Protein AF-A0A6F7WCK2-F1 (afdb_monomer_lite)

Sequence (168 aa):
MTGAADPAAAPPCPGADGMTDRGVPERGVTTDRGVTTDRGVTTDRGTAERAAEAAAAPSWESATAGEVLSAYLHAQAGDFLRSLRLHRESGSDVREAAEAARLLRRAARRISGALYVYRPLTDTAWSDELRTELAWLSGTLAREHAYAERLDRLRGALHRLSGAGGPS

Foldseek 3Di:
DDDDDDDDDDDDDDDDDDDDDDDDDDDDDDDDDDDDPDDDPPDPPVPVVVVVVVVPPPPPVPDDPLRVLVVVLVVLVVQLVVLVVQLVVCVPVPVSNLVSLVSNLVSLVVNLVSCVVCVVVDDNVVSVVSSVVSVVSSVVSVVVNVVVVVVVVVVVVVVCVVVVPDDD

pLDDT: mean 76.1, std 23.66, range [32.56, 98.69]

Structure (mmCIF, N/CA/C/O backbone):
data_AF-A0A6F7WCK2-F1
#
_entry.id   AF-A0A6F7WCK2-F1
#
loop_
_atom_site.group_PDB
_atom_site.id
_atom_site.type_symbol
_atom_site.label_atom_id
_atom_site.label_alt_id
_atom_site.label_comp_id
_atom_site.label_asym_id
_atom_site.label_entity_id
_atom_site.label_seq_id
_atom_site.pdbx_PDB_ins_code
_atom_site.Cartn_x
_atom_site.Cartn_y
_atom_site.Cartn_z
_atom_site.occupancy
_atom_site.B_iso_or_equiv
_atom_site.auth_seq_id
_atom_site.auth_comp_id
_atom_site.auth_asym_id
_atom_site.auth_atom_id
_atom_site.pdbx_PDB_model_num
ATOM 1 N N . MET A 1 1 ? -31.799 13.072 -33.864 1.00 44.91 1 MET A N 1
ATOM 2 C CA . MET A 1 1 ? -30.494 12.440 -34.140 1.00 44.91 1 MET A CA 1
ATOM 3 C C . MET A 1 1 ? -29.788 12.297 -32.798 1.00 44.91 1 MET A C 1
ATOM 5 O O . MET A 1 1 ? -29.000 13.155 -32.448 1.00 44.91 1 MET A O 1
ATOM 9 N N . THR A 1 2 ? -30.206 11.440 -31.864 1.00 42.09 2 THR A N 1
ATOM 10 C CA . THR A 1 2 ? -30.228 9.963 -31.911 1.00 42.09 2 THR A CA 1
ATOM 11 C C . THR A 1 2 ? -28.948 9.378 -32.499 1.00 42.09 2 THR A C 1
ATOM 13 O O . THR A 1 2 ? -28.813 9.260 -33.710 1.00 42.09 2 THR A O 1
ATOM 16 N N . GLY A 1 3 ? -28.031 9.028 -31.599 1.00 45.72 3 GLY A N 1
ATOM 17 C CA . GLY A 1 3 ? -26.835 8.231 -31.839 1.00 45.72 3 GLY A CA 1
ATOM 18 C C . GLY A 1 3 ? -26.484 7.521 -30.535 1.00 45.72 3 GLY A C 1
ATOM 19 O O . GLY A 1 3 ? -25.618 7.972 -29.795 1.00 45.72 3 GLY A O 1
ATOM 20 N N . ALA A 1 4 ? -27.258 6.485 -30.212 1.00 46.44 4 ALA A N 1
ATOM 21 C CA . ALA A 1 4 ? -26.966 5.552 -29.135 1.00 46.44 4 ALA A CA 1
ATOM 22 C C . ALA A 1 4 ? -25.804 4.653 -29.583 1.00 46.44 4 ALA A C 1
ATOM 24 O O . ALA A 1 4 ? -25.875 4.061 -30.658 1.00 46.44 4 ALA A O 1
ATOM 25 N N . ALA A 1 5 ? -24.741 4.590 -28.784 1.00 52.12 5 ALA A N 1
ATOM 26 C CA . ALA A 1 5 ? -23.640 3.657 -28.979 1.00 52.12 5 ALA A CA 1
ATOM 27 C C . ALA A 1 5 ? -23.807 2.485 -28.002 1.00 52.12 5 ALA A C 1
ATOM 29 O O . ALA A 1 5 ? -23.839 2.679 -26.787 1.00 52.12 5 ALA A O 1
ATOM 30 N N . ASP A 1 6 ? -23.945 1.295 -28.578 1.00 51.59 6 ASP A N 1
ATOM 31 C CA . ASP A 1 6 ? -23.978 -0.013 -27.924 1.00 51.59 6 ASP A CA 1
ATOM 32 C C . ASP A 1 6 ? -22.663 -0.316 -27.173 1.00 51.59 6 ASP A C 1
ATOM 34 O O . ASP A 1 6 ? -21.582 -0.097 -27.734 1.00 51.59 6 ASP A O 1
ATOM 38 N N . PRO A 1 7 ? -22.700 -0.879 -25.951 1.00 59.06 7 PRO A N 1
ATOM 39 C CA . PRO A 1 7 ? -21.521 -1.446 -25.308 1.00 59.06 7 PRO A CA 1
ATOM 40 C C . PRO A 1 7 ? -21.281 -2.893 -25.773 1.00 59.06 7 PRO A C 1
ATOM 42 O O . PRO A 1 7 ? -22.037 -3.812 -25.458 1.00 59.06 7 PRO A O 1
ATOM 45 N N . ALA A 1 8 ? -20.184 -3.097 -26.504 1.00 46.91 8 ALA A N 1
ATOM 46 C CA . ALA A 1 8 ? -19.712 -4.407 -26.936 1.00 46.91 8 ALA A CA 1
ATOM 47 C C . ALA A 1 8 ? -19.371 -5.325 -25.743 1.00 46.91 8 ALA A C 1
ATOM 49 O O . ALA A 1 8 ? -18.687 -4.934 -24.795 1.00 46.91 8 ALA A O 1
ATOM 50 N N . ALA A 1 9 ? -19.864 -6.558 -25.840 1.00 46.09 9 ALA A N 1
ATOM 51 C CA . ALA A 1 9 ? -19.801 -7.628 -24.857 1.00 46.09 9 ALA A CA 1
ATOM 52 C C . ALA A 1 9 ? -18.373 -8.113 -24.539 1.00 46.09 9 ALA A C 1
ATOM 54 O O . ALA A 1 9 ? -17.521 -8.248 -25.418 1.00 46.09 9 ALA A O 1
ATOM 55 N N . ALA A 1 10 ? -18.151 -8.434 -23.263 1.00 56.16 10 ALA A N 1
ATOM 56 C CA . ALA A 1 10 ? -16.961 -9.111 -22.758 1.00 56.16 10 ALA A CA 1
ATOM 57 C C . ALA A 1 10 ? -16.946 -10.608 -23.149 1.00 56.16 10 ALA A C 1
ATOM 59 O O . ALA A 1 10 ? -18.008 -11.236 -23.174 1.00 56.16 10 ALA A O 1
ATOM 60 N N . PRO A 1 11 ? -15.771 -11.212 -23.410 1.00 64.69 11 PRO A N 1
ATOM 61 C CA . PRO A 1 11 ? -15.661 -12.647 -23.663 1.00 64.69 11 PRO A CA 1
ATOM 62 C C . PRO A 1 11 ? -15.757 -13.477 -22.360 1.00 64.69 11 PRO A C 1
ATOM 64 O O . PRO A 1 11 ? -15.236 -13.047 -21.327 1.00 64.69 11 PRO A O 1
ATOM 67 N N . PRO A 1 12 ? -16.386 -14.669 -22.386 1.00 62.22 12 PRO A N 1
ATOM 68 C CA . PRO A 1 12 ? -16.535 -15.529 -21.212 1.00 62.22 12 PRO A CA 1
ATOM 69 C C . PRO A 1 12 ? -15.246 -16.288 -20.850 1.00 62.22 12 PRO A C 1
ATOM 71 O O . PRO A 1 12 ? -14.501 -16.744 -21.718 1.00 62.22 12 PRO A O 1
ATOM 74 N N . CYS A 1 13 ? -15.018 -16.463 -19.545 1.00 38.94 13 CYS A N 1
ATOM 75 C CA . CYS A 1 13 ? -13.986 -17.337 -18.986 1.00 38.94 13 CYS A CA 1
ATOM 76 C C . CYS A 1 13 ? -14.292 -18.816 -19.301 1.00 38.94 13 CYS A C 1
ATOM 78 O O . CYS A 1 13 ? -15.436 -19.234 -19.106 1.00 38.94 13 CYS A O 1
ATOM 80 N N . PRO A 1 14 ? -13.311 -19.636 -19.720 1.00 56.28 14 PRO A N 1
ATOM 81 C CA . PRO A 1 14 ? -13.520 -21.071 -19.874 1.00 56.28 14 PRO A CA 1
ATOM 82 C C . PRO A 1 14 ? -13.606 -21.771 -18.510 1.00 56.28 14 PRO A C 1
ATOM 84 O O . PRO A 1 14 ? -12.786 -21.545 -17.617 1.00 56.28 14 PRO A O 1
ATOM 87 N N . GLY A 1 15 ? -14.648 -22.593 -18.379 1.00 44.22 15 GLY A N 1
ATOM 88 C CA . GLY A 1 15 ? -14.994 -23.378 -17.204 1.00 44.22 15 GLY A CA 1
ATOM 89 C C . GLY A 1 15 ? -14.070 -24.567 -16.961 1.00 44.22 15 GLY A C 1
ATOM 90 O O . GLY A 1 15 ? -13.357 -25.042 -17.844 1.00 44.22 15 GLY A O 1
ATOM 91 N N . ALA A 1 16 ? -14.107 -25.016 -15.710 1.00 50.16 16 ALA A N 1
ATOM 92 C CA . ALA A 1 16 ? -13.516 -26.253 -15.244 1.00 50.16 16 ALA A CA 1
ATOM 93 C C . ALA A 1 16 ? -14.348 -27.440 -15.740 1.00 50.16 16 ALA A C 1
ATOM 95 O O . ALA A 1 16 ? -15.516 -27.555 -15.376 1.00 50.16 16 ALA A O 1
ATOM 96 N N . ASP A 1 17 ? -13.719 -28.325 -16.510 1.00 44.00 17 ASP A N 1
ATOM 97 C CA . ASP A 1 17 ? -14.258 -29.640 -16.840 1.00 44.00 17 ASP A CA 1
ATOM 98 C C . ASP A 1 17 ? -13.404 -30.734 -16.201 1.00 44.00 17 ASP A C 1
ATOM 100 O O . ASP A 1 17 ? -12.172 -30.675 -16.155 1.00 44.00 17 ASP A O 1
ATOM 104 N N . GLY A 1 18 ? -14.123 -31.694 -15.624 1.00 41.31 18 GLY A N 1
ATOM 105 C CA . GLY A 1 18 ? -13.635 -32.688 -14.688 1.00 41.31 18 GLY A CA 1
ATOM 106 C C . GLY A 1 18 ? -12.814 -33.808 -15.310 1.00 41.31 18 GLY A C 1
ATOM 107 O O . GLY A 1 18 ? -13.020 -34.233 -16.444 1.00 41.31 18 GLY A O 1
ATOM 108 N N . MET A 1 19 ? -11.916 -34.344 -14.485 1.00 32.56 19 MET A N 1
ATOM 109 C CA . MET A 1 19 ? -11.121 -35.526 -14.786 1.00 32.56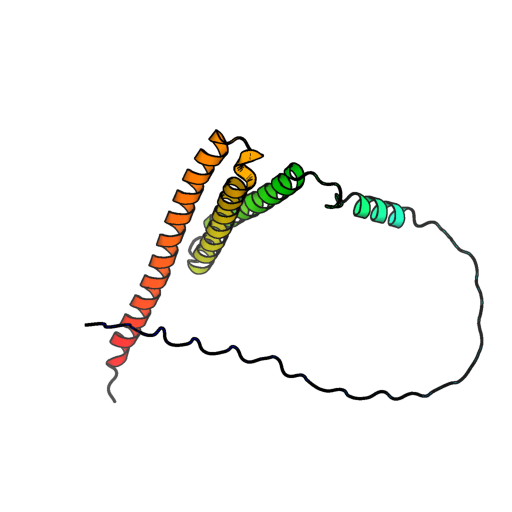 19 MET A CA 1
ATOM 110 C C . MET A 1 19 ? -11.518 -36.675 -13.847 1.00 32.56 19 MET A C 1
ATOM 112 O O . MET A 1 19 ? -11.070 -36.764 -12.710 1.00 32.56 19 MET A O 1
ATOM 116 N N . THR A 1 20 ? -12.429 -37.495 -14.368 1.00 46.12 20 THR A N 1
ATOM 117 C CA . THR A 1 20 ? -12.635 -38.949 -14.210 1.00 46.12 20 THR A CA 1
ATOM 118 C C . THR A 1 20 ? -12.165 -39.686 -12.946 1.00 46.12 20 THR A C 1
ATOM 120 O O . THR A 1 20 ? -10.973 -39.891 -12.719 1.00 46.12 20 THR A O 1
ATOM 123 N N . ASP A 1 21 ? -13.174 -40.251 -12.277 1.00 40.34 21 ASP A N 1
ATOM 124 C CA . ASP A 1 21 ? -13.291 -41.635 -11.795 1.00 40.34 21 ASP A CA 1
ATOM 125 C C . ASP A 1 21 ? -12.264 -42.643 -12.355 1.00 40.34 21 ASP A C 1
ATOM 127 O O . ASP A 1 21 ? -12.145 -42.819 -13.575 1.00 40.34 21 ASP A O 1
ATOM 131 N N . ARG A 1 22 ? -11.578 -43.357 -11.448 1.00 36.91 22 ARG A N 1
ATOM 132 C CA . ARG A 1 22 ? -11.140 -44.738 -11.696 1.00 36.91 22 ARG A CA 1
ATOM 133 C C . ARG A 1 22 ? -10.759 -45.483 -10.405 1.00 36.91 22 ARG A C 1
ATOM 135 O O . ARG A 1 22 ? -9.679 -45.284 -9.863 1.00 36.91 22 ARG A O 1
ATOM 142 N N . GLY A 1 23 ? -11.607 -46.439 -10.021 1.00 34.97 23 GLY A N 1
ATOM 143 C CA . GLY A 1 23 ? -11.165 -47.813 -9.741 1.00 34.97 23 GLY A CA 1
ATOM 144 C C . GLY A 1 23 ? -10.838 -48.199 -8.295 1.00 34.97 23 GLY A C 1
ATOM 145 O O . GLY A 1 23 ? -9.687 -48.161 -7.872 1.00 34.97 23 GLY A O 1
ATOM 146 N N . VAL A 1 24 ? -11.848 -48.728 -7.603 1.00 45.00 24 VAL A N 1
ATOM 147 C CA . VAL A 1 24 ? -11.717 -49.669 -6.475 1.00 45.00 24 VAL A CA 1
ATOM 148 C C . VAL A 1 24 ? -11.256 -51.042 -6.998 1.00 45.00 24 VAL A C 1
ATOM 150 O O . VAL A 1 24 ? -11.689 -51.453 -8.079 1.00 45.00 24 VAL A O 1
ATOM 153 N N . PRO A 1 25 ? -10.466 -51.802 -6.216 1.00 50.25 25 PRO A N 1
ATOM 154 C CA . PRO A 1 25 ? -10.889 -53.181 -5.975 1.00 50.25 25 PRO A CA 1
ATOM 155 C C . PRO A 1 25 ? -10.854 -53.572 -4.489 1.00 50.25 25 PRO A C 1
ATOM 157 O O . PRO A 1 25 ? -9.848 -53.428 -3.796 1.00 50.25 25 PRO A O 1
ATOM 160 N N . GLU A 1 26 ? -11.967 -54.149 -4.032 1.00 34.34 26 GLU A N 1
ATOM 161 C CA . GLU A 1 26 ? -12.048 -54.964 -2.824 1.00 34.34 26 GLU A CA 1
ATOM 162 C C . GLU A 1 26 ? -11.613 -56.406 -3.126 1.00 34.34 26 GLU A C 1
ATOM 164 O O . GLU A 1 26 ? -12.149 -57.034 -4.040 1.00 34.34 26 GLU A O 1
ATOM 169 N N . ARG A 1 27 ? -10.721 -56.966 -2.303 1.00 34.44 27 ARG A N 1
ATOM 170 C CA . ARG A 1 27 ? -11.000 -58.100 -1.393 1.00 34.44 27 ARG A CA 1
ATOM 171 C C . ARG A 1 27 ? -9.716 -58.820 -0.993 1.00 34.44 27 ARG A C 1
ATOM 173 O O . ARG A 1 27 ? -8.935 -59.255 -1.829 1.00 34.44 27 ARG A O 1
ATOM 180 N N . GLY A 1 28 ? -9.597 -59.037 0.311 1.00 33.38 28 GLY A N 1
ATOM 181 C CA . GLY A 1 28 ? -8.616 -59.916 0.931 1.00 33.38 28 GLY A CA 1
ATOM 182 C C . GLY A 1 28 ? -8.871 -59.998 2.430 1.00 33.38 28 GLY A C 1
ATOM 183 O O . GLY A 1 28 ? -8.157 -59.389 3.214 1.00 33.38 28 GLY A O 1
ATOM 184 N N . VAL A 1 29 ? -9.941 -60.696 2.818 1.00 42.19 29 VAL A N 1
ATOM 185 C CA . VAL A 1 29 ? -10.184 -61.118 4.203 1.00 42.19 29 VAL A CA 1
ATOM 186 C C . VAL A 1 29 ? -9.289 -62.315 4.500 1.00 42.19 29 VAL A C 1
ATOM 188 O O . VAL A 1 29 ? -9.415 -63.323 3.813 1.00 42.19 29 VAL A O 1
ATOM 191 N N . THR A 1 30 ? -8.502 -62.245 5.574 1.00 37.50 30 THR A N 1
ATOM 192 C CA . THR A 1 30 ? -8.334 -63.364 6.513 1.00 37.50 30 THR A CA 1
ATOM 193 C C . THR A 1 30 ? -8.148 -62.825 7.925 1.00 37.50 30 THR A C 1
ATOM 195 O O . THR A 1 30 ? -7.474 -61.826 8.157 1.00 37.50 30 THR A O 1
ATOM 198 N N . THR A 1 31 ? -8.819 -63.499 8.838 1.00 46.03 31 THR A N 1
ATOM 199 C CA . THR A 1 31 ? -9.110 -63.158 10.221 1.00 46.03 31 THR A CA 1
ATOM 200 C C . THR A 1 31 ? -7.927 -63.360 11.173 1.00 46.03 31 THR A C 1
ATOM 202 O O . THR A 1 31 ? -7.108 -64.252 10.979 1.00 46.03 31 THR A O 1
ATOM 205 N N . ASP A 1 32 ? -8.019 -62.637 12.290 1.00 34.38 32 ASP A N 1
ATOM 206 C CA . ASP A 1 32 ? -7.814 -63.121 13.662 1.00 34.38 32 ASP A CA 1
ATOM 207 C C . ASP A 1 32 ? -6.522 -62.738 14.406 1.00 34.38 32 ASP A C 1
ATOM 209 O O . ASP A 1 32 ? -5.398 -62.927 13.948 1.00 34.38 32 ASP A O 1
ATOM 213 N N . ARG A 1 33 ? -6.789 -62.351 15.662 1.00 36.00 33 ARG A N 1
ATOM 214 C CA . ARG A 1 33 ? -5.959 -62.434 16.867 1.00 36.00 33 ARG A CA 1
ATOM 215 C C . ARG A 1 33 ? -5.203 -61.172 17.300 1.00 36.00 33 ARG A C 1
ATOM 217 O O . ARG A 1 33 ? -4.121 -60.867 16.818 1.00 36.00 33 ARG A O 1
ATOM 224 N N . GLY A 1 34 ? -5.726 -60.554 18.367 1.00 34.75 34 GLY A N 1
ATOM 225 C CA . GLY A 1 34 ? -4.883 -59.905 19.376 1.00 34.75 34 GLY A CA 1
ATOM 226 C C . GLY A 1 34 ? -5.424 -58.622 20.000 1.00 34.75 34 GLY A C 1
ATOM 227 O O . GLY A 1 34 ? -4.863 -57.557 19.780 1.00 34.75 34 GLY A O 1
ATOM 228 N N . VAL A 1 35 ? -6.459 -58.718 20.839 1.00 46.84 35 VAL A N 1
ATOM 229 C CA . VAL A 1 35 ? -6.692 -57.724 21.898 1.00 46.84 35 VAL A CA 1
ATOM 230 C C . VAL A 1 35 ? -5.621 -57.915 22.968 1.00 46.84 35 VAL A C 1
ATOM 232 O O . VAL A 1 35 ? -5.579 -58.967 23.598 1.00 46.84 35 VAL A O 1
ATOM 235 N N . THR A 1 36 ? -4.839 -56.871 23.234 1.00 39.81 36 THR A N 1
ATOM 236 C CA . THR A 1 36 ? -4.325 -56.571 24.576 1.00 39.81 36 THR A CA 1
ATOM 237 C C . THR A 1 36 ? -4.351 -55.058 24.768 1.00 39.81 36 THR A C 1
ATOM 239 O O . THR A 1 36 ? -3.441 -54.343 24.357 1.00 39.81 36 THR A O 1
ATOM 242 N N . THR A 1 37 ? -5.411 -54.546 25.388 1.00 49.59 37 THR A N 1
ATOM 243 C CA . THR A 1 37 ? -5.306 -53.309 26.165 1.00 49.59 37 THR A CA 1
ATOM 244 C C . THR A 1 37 ? -4.435 -53.614 27.374 1.00 49.59 37 THR A C 1
ATOM 246 O O . THR A 1 37 ? -4.921 -54.247 28.312 1.00 49.59 37 THR A O 1
ATOM 249 N N . ASP A 1 38 ? -3.181 -53.167 27.357 1.00 36.97 38 ASP A N 1
ATOM 250 C CA . ASP A 1 38 ? -2.455 -52.916 28.596 1.00 36.97 38 ASP A CA 1
ATOM 251 C C . 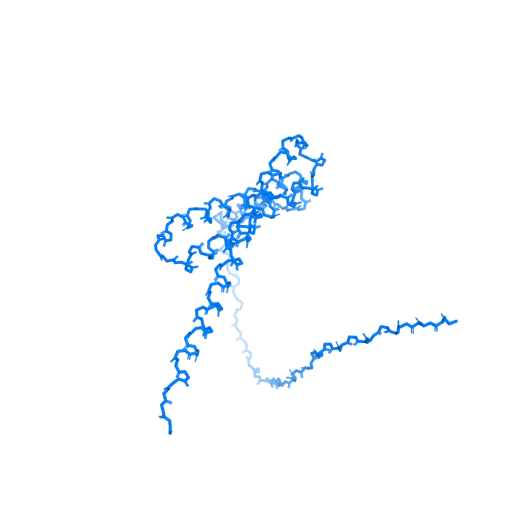ASP A 1 38 ? -2.144 -51.427 28.730 1.00 36.97 38 ASP A C 1
ATOM 253 O O . ASP A 1 38 ? -1.822 -50.709 27.782 1.00 36.97 38 ASP A O 1
ATOM 257 N N . ARG A 1 39 ? -2.414 -50.962 29.936 1.00 49.91 39 ARG A N 1
ATOM 258 C CA . ARG A 1 39 ? -2.666 -49.592 30.335 1.00 49.91 39 ARG A CA 1
ATOM 259 C C . ARG A 1 39 ? -1.337 -48.979 30.756 1.00 49.91 39 ARG A C 1
ATOM 261 O O . ARG A 1 39 ? -0.863 -49.226 31.854 1.00 49.91 39 ARG A O 1
ATOM 268 N N . GLY A 1 40 ? -0.795 -48.111 29.909 1.00 41.25 40 GLY A N 1
ATOM 269 C CA . GLY A 1 40 ? 0.339 -47.246 30.230 1.00 41.25 40 GLY A CA 1
ATOM 270 C C . GLY A 1 40 ? 0.022 -45.784 29.938 1.00 41.25 40 GLY A C 1
ATOM 271 O O . GLY A 1 40 ? 0.615 -45.196 29.043 1.00 41.25 40 GLY A O 1
ATOM 272 N N . VAL A 1 41 ? -0.938 -45.188 30.656 1.00 52.84 41 VAL A N 1
ATOM 273 C CA . VAL A 1 41 ? -1.159 -43.731 30.617 1.00 52.84 41 VAL A CA 1
ATOM 274 C C . VAL A 1 41 ? -0.082 -43.078 31.477 1.00 52.84 41 VAL A C 1
ATOM 276 O O . VAL A 1 41 ? -0.271 -42.845 32.668 1.00 52.84 41 VAL A O 1
ATOM 279 N N . THR A 1 42 ? 1.069 -42.781 30.880 1.00 47.19 42 THR A N 1
ATOM 280 C CA . THR A 1 42 ? 1.877 -41.658 31.351 1.00 47.19 42 THR A CA 1
ATOM 281 C C . THR A 1 42 ? 1.337 -40.433 30.639 1.00 47.19 42 THR A C 1
ATOM 283 O O . THR A 1 42 ? 1.584 -40.254 29.449 1.00 47.19 42 THR A O 1
ATOM 286 N N . THR A 1 43 ? 0.548 -39.619 31.338 1.00 55.50 43 THR A N 1
ATOM 287 C CA . THR A 1 43 ? 0.120 -38.303 30.861 1.00 55.50 43 THR A CA 1
ATOM 288 C C . THR A 1 43 ? 1.365 -37.493 30.504 1.00 55.50 43 THR A C 1
ATOM 290 O O . THR A 1 43 ? 2.061 -36.993 31.385 1.00 55.50 43 THR A O 1
ATOM 293 N N . ASP A 1 44 ? 1.751 -37.500 29.230 1.00 53.66 44 ASP A N 1
ATOM 294 C CA . ASP A 1 44 ? 1.514 -36.410 28.279 1.00 53.66 44 ASP A CA 1
ATOM 295 C C . ASP A 1 44 ? 1.667 -34.985 28.839 1.00 53.66 44 ASP A C 1
ATOM 297 O O . ASP A 1 44 ? 1.040 -34.060 28.353 1.00 53.66 44 ASP A O 1
ATOM 301 N N . ARG A 1 45 ? 2.461 -34.766 29.894 1.00 50.09 45 ARG A N 1
ATOM 302 C CA . ARG A 1 45 ? 2.607 -33.439 30.505 1.00 50.09 45 ARG A CA 1
ATOM 303 C C . ARG A 1 45 ? 3.219 -32.460 29.509 1.00 50.09 45 ARG A C 1
ATOM 305 O O . ARG A 1 45 ? 2.702 -31.368 29.379 1.00 50.09 45 ARG A O 1
ATOM 312 N N . GLY A 1 46 ? 4.227 -32.879 28.742 1.00 50.34 46 GLY A N 1
ATOM 313 C CA . GLY A 1 46 ? 4.863 -32.027 27.725 1.00 50.34 46 GLY A CA 1
ATOM 314 C C . GLY A 1 46 ? 3.998 -31.758 26.489 1.00 50.34 46 GLY A C 1
ATOM 315 O O . GLY A 1 46 ? 4.232 -30.803 25.757 1.00 50.34 46 GLY A O 1
ATOM 316 N N . THR A 1 47 ? 2.991 -32.583 26.247 1.00 53.88 47 THR A N 1
ATOM 317 C CA . THR A 1 47 ? 2.097 -32.534 25.083 1.00 53.88 47 THR A CA 1
ATOM 318 C C . THR A 1 47 ? 0.798 -31.831 25.445 1.00 53.88 47 THR A C 1
ATOM 320 O O . THR A 1 47 ? 0.307 -31.052 24.641 1.00 53.88 47 THR A O 1
ATOM 323 N N . ALA A 1 48 ? 0.330 -31.969 26.685 1.00 54.06 48 ALA A N 1
ATOM 324 C CA . ALA A 1 48 ? -0.667 -31.107 27.301 1.00 54.06 48 ALA A CA 1
ATOM 325 C C . ALA A 1 48 ? -0.137 -29.681 27.517 1.00 54.06 48 ALA A C 1
ATOM 327 O O . ALA A 1 48 ? -0.882 -28.734 27.314 1.00 54.06 48 ALA A O 1
ATOM 328 N N . GLU A 1 49 ? 1.141 -29.508 27.870 1.00 49.41 49 GLU A N 1
ATOM 329 C CA . GLU A 1 49 ? 1.782 -28.194 28.026 1.00 49.41 49 GLU A CA 1
ATOM 330 C C . GLU A 1 49 ? 2.039 -2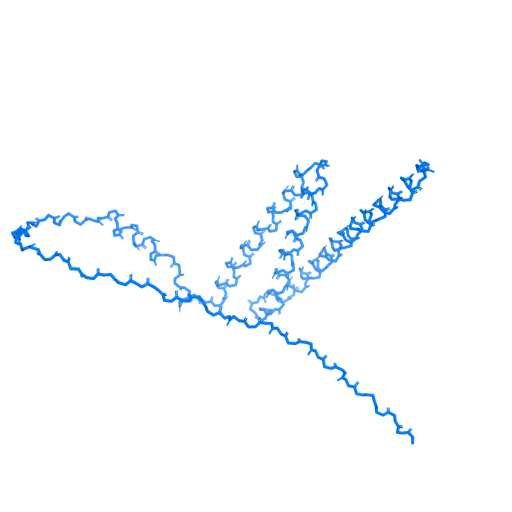7.541 26.658 1.00 49.41 49 GLU A C 1
ATOM 332 O O . GLU A 1 49 ? 1.687 -26.382 26.477 1.00 49.41 49 GLU A O 1
ATOM 337 N N . ARG A 1 50 ? 2.471 -28.298 25.632 1.00 49.47 50 ARG A N 1
ATOM 338 C CA . ARG A 1 50 ? 2.494 -27.797 24.241 1.00 49.47 50 ARG A CA 1
ATOM 339 C C . ARG A 1 50 ? 1.107 -27.562 23.640 1.00 49.47 50 ARG A C 1
ATOM 341 O O . ARG A 1 50 ? 0.962 -26.662 22.821 1.00 49.47 50 ARG A O 1
ATOM 348 N N . ALA A 1 51 ? 0.100 -28.361 23.988 1.00 50.53 51 ALA A N 1
ATOM 349 C CA . ALA A 1 51 ? -1.279 -28.146 23.551 1.00 50.53 51 ALA A CA 1
ATOM 350 C C . ALA A 1 51 ? -1.909 -26.949 24.275 1.00 50.53 51 ALA A C 1
ATOM 352 O O . ALA A 1 51 ? -2.668 -26.213 23.657 1.00 50.53 51 ALA A O 1
ATOM 353 N N . ALA A 1 52 ? -1.553 -26.704 25.540 1.00 51.97 52 ALA A N 1
ATOM 354 C CA . ALA A 1 52 ? -1.925 -25.502 26.282 1.00 51.97 52 ALA A CA 1
ATOM 355 C C . ALA A 1 52 ? -1.211 -24.256 25.734 1.00 51.97 52 ALA A C 1
ATOM 357 O O . ALA A 1 52 ? -1.833 -23.207 25.623 1.00 51.97 52 ALA A O 1
ATOM 358 N N . GLU A 1 53 ? 0.049 -24.375 25.310 1.00 44.16 53 GLU A N 1
ATOM 359 C CA . GLU A 1 53 ? 0.802 -23.296 24.658 1.00 44.16 53 GLU A CA 1
ATOM 360 C C . GLU A 1 53 ? 0.309 -23.031 23.222 1.00 44.16 53 GLU A C 1
ATOM 362 O O . GLU A 1 53 ? 0.242 -21.882 22.790 1.00 44.16 53 GLU A O 1
ATOM 367 N N . ALA A 1 54 ? -0.159 -24.063 22.511 1.00 48.31 54 ALA A N 1
ATOM 368 C CA . ALA A 1 54 ? -0.861 -23.923 21.232 1.00 48.3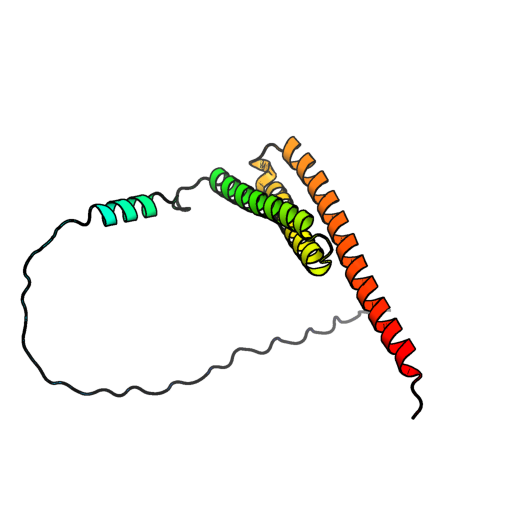1 54 ALA A CA 1
ATOM 369 C C . ALA A 1 54 ? -2.292 -23.368 21.388 1.00 48.31 54 ALA A C 1
ATOM 371 O O . ALA A 1 54 ? -2.759 -22.644 20.512 1.00 48.31 54 ALA A O 1
ATOM 372 N N . ALA A 1 55 ? -2.974 -23.660 22.501 1.00 49.53 55 ALA A N 1
ATOM 373 C CA . ALA A 1 55 ? -4.279 -23.093 22.856 1.00 49.53 55 ALA A CA 1
ATOM 374 C C . ALA A 1 55 ? -4.184 -21.667 23.434 1.00 49.53 55 ALA A C 1
ATOM 376 O O . ALA A 1 55 ? -5.185 -20.959 23.478 1.00 49.53 55 ALA A O 1
ATOM 377 N N . ALA A 1 56 ? -2.987 -21.237 23.848 1.00 49.78 56 ALA A N 1
ATOM 378 C CA . ALA A 1 56 ? -2.681 -19.866 24.255 1.00 49.78 56 ALA A CA 1
ATOM 379 C C . ALA A 1 56 ? -2.377 -18.939 23.064 1.00 49.78 56 ALA A C 1
ATOM 381 O O . ALA A 1 56 ? -2.155 -17.741 23.254 1.00 49.78 56 ALA A O 1
ATOM 382 N N . ALA A 1 57 ? -2.389 -19.458 21.830 1.00 51.38 57 ALA A N 1
ATOM 383 C CA . ALA A 1 57 ? -2.542 -18.604 20.664 1.00 51.38 57 ALA A CA 1
ATOM 384 C C . ALA A 1 57 ? -3.932 -17.954 20.755 1.00 51.38 57 ALA A C 1
ATOM 386 O O . ALA A 1 57 ? -4.913 -18.685 20.896 1.00 51.38 57 ALA A O 1
ATOM 387 N N . PRO A 1 58 ? -4.054 -16.615 20.703 1.00 53.59 58 PRO A N 1
ATOM 388 C CA . PRO A 1 58 ? -5.347 -15.960 20.833 1.00 53.59 58 PRO A CA 1
ATOM 389 C C . PRO A 1 58 ? -6.295 -16.527 19.777 1.00 53.59 58 PRO A C 1
ATOM 391 O O . PRO A 1 58 ? -6.091 -16.335 18.575 1.00 53.59 58 PRO A O 1
ATOM 394 N N . SER A 1 59 ? -7.323 -17.254 20.221 1.00 60.03 59 SER A N 1
ATOM 395 C CA . SER A 1 59 ? -8.435 -17.622 19.360 1.00 60.03 59 SER A CA 1
ATOM 396 C C . SER A 1 59 ? -9.028 -16.313 18.862 1.00 60.03 59 SER A C 1
ATOM 398 O O . SER A 1 59 ? -9.528 -15.509 19.647 1.00 60.03 59 SER A O 1
ATOM 400 N N . TRP A 1 60 ? -8.943 -16.066 17.558 1.00 63.44 60 TRP A N 1
ATOM 401 C CA . TRP A 1 60 ? -9.503 -14.874 16.911 1.00 63.44 60 TRP A CA 1
ATOM 402 C C . TRP A 1 60 ? -11.000 -14.683 17.229 1.00 63.44 60 TRP A C 1
ATOM 404 O O . TRP A 1 60 ? -11.516 -13.580 17.096 1.00 63.44 60 TRP A O 1
ATOM 414 N N . GLU A 1 61 ? -11.665 -15.741 17.704 1.00 70.75 61 GLU A N 1
ATOM 415 C CA . GLU A 1 61 ? -13.038 -15.773 18.217 1.00 70.75 61 GLU A CA 1
ATOM 416 C C . GLU A 1 61 ? -13.269 -14.896 19.463 1.00 70.75 61 GLU A C 1
ATOM 418 O O . GLU A 1 61 ? -14.391 -14.450 19.685 1.00 70.75 61 GLU A O 1
ATOM 423 N N . SER A 1 62 ? -12.231 -14.606 20.255 1.00 77.56 62 SER A N 1
ATOM 424 C CA . SER A 1 62 ? -12.313 -13.757 21.456 1.00 77.56 62 SER A CA 1
ATOM 425 C C . SER A 1 62 ? -11.503 -12.462 21.355 1.00 77.56 62 SER A C 1
ATOM 427 O O . SER A 1 62 ? -11.537 -11.651 22.279 1.00 77.56 62 SER A O 1
ATOM 429 N N . ALA A 1 63 ? -10.757 -12.268 20.265 1.00 86.62 63 ALA A N 1
ATOM 430 C CA . ALA A 1 63 ? -9.920 -11.091 20.078 1.00 86.62 63 ALA A CA 1
ATOM 43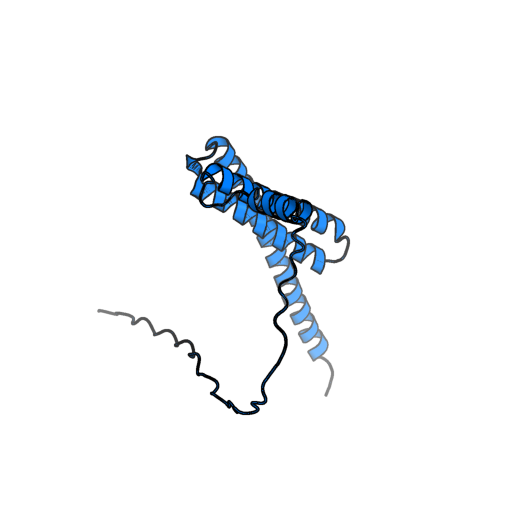1 C C . ALA A 1 63 ? -10.771 -9.863 19.727 1.00 86.62 63 ALA A C 1
ATOM 433 O O . ALA A 1 63 ? -11.643 -9.897 18.856 1.00 86.62 63 ALA A O 1
ATOM 434 N N . THR A 1 64 ? -10.487 -8.742 20.375 1.00 93.06 64 THR A N 1
ATOM 435 C CA . THR A 1 64 ? -11.088 -7.456 20.028 1.00 93.06 64 THR A CA 1
ATOM 436 C C . THR A 1 64 ? -10.624 -7.001 18.641 1.00 93.06 64 THR A C 1
ATOM 438 O O . THR A 1 64 ? -9.523 -7.318 18.184 1.00 93.06 64 THR A O 1
ATOM 441 N N . ALA A 1 65 ? -11.430 -6.171 17.973 1.00 90.75 65 ALA A N 1
ATOM 442 C CA . ALA A 1 65 ? -11.041 -5.574 16.693 1.00 90.75 65 ALA A CA 1
ATOM 443 C C . ALA A 1 65 ? -9.709 -4.800 16.786 1.00 90.75 65 ALA A C 1
ATOM 445 O O . ALA A 1 65 ? -8.922 -4.806 15.839 1.00 90.75 65 ALA A O 1
ATOM 446 N N . GLY A 1 66 ? -9.438 -4.171 17.936 1.00 92.69 66 GLY A N 1
ATOM 447 C CA . GLY A 1 66 ? -8.184 -3.467 18.203 1.00 92.69 66 GLY A CA 1
ATOM 448 C C . GLY A 1 66 ? -6.976 -4.402 18.284 1.00 92.69 66 GLY A C 1
ATOM 449 O O . GLY A 1 66 ? -5.940 -4.101 17.697 1.00 92.69 66 GLY A O 1
ATOM 450 N N . GLU A 1 67 ? -7.106 -5.557 18.938 1.00 93.88 67 GLU A N 1
ATOM 451 C CA . GLU A 1 67 ? -6.037 -6.565 19.015 1.00 93.88 67 GLU A CA 1
ATOM 452 C C . GLU A 1 67 ? -5.714 -7.147 17.638 1.00 93.88 67 GLU A C 1
ATOM 454 O O . GLU A 1 67 ? -4.545 -7.220 17.253 1.00 93.88 67 GLU A O 1
ATOM 459 N N . VAL A 1 68 ? -6.744 -7.482 16.854 1.00 95.88 68 VAL A N 1
ATOM 460 C CA . VAL A 1 68 ? -6.574 -7.994 15.486 1.00 95.88 68 VAL A CA 1
ATOM 461 C C . VAL A 1 68 ? -5.911 -6.945 14.588 1.00 95.88 68 VAL A C 1
ATOM 463 O O . VAL A 1 68 ? -4.975 -7.259 13.848 1.00 95.88 68 VAL A O 1
ATOM 466 N N . LEU A 1 69 ? -6.353 -5.685 14.669 1.00 95.56 69 LEU A N 1
ATOM 467 C CA . LEU A 1 69 ? -5.758 -4.587 13.911 1.00 95.56 69 LEU A CA 1
ATOM 468 C C . LEU A 1 69 ? -4.303 -4.340 14.320 1.00 95.56 69 LEU A C 1
ATOM 470 O O . LEU A 1 69 ? -3.451 -4.174 13.450 1.00 95.56 69 LEU A O 1
ATOM 474 N N . SER A 1 70 ? -4.012 -4.338 15.621 1.00 95.62 70 SER A N 1
ATOM 475 C CA . SER A 1 70 ? -2.661 -4.140 16.148 1.00 95.62 70 SER A CA 1
ATOM 476 C C . SER A 1 70 ? -1.712 -5.235 15.661 1.00 95.62 70 SER A C 1
ATOM 478 O O . SER A 1 70 ? -0.661 -4.930 15.094 1.00 95.62 70 SER A O 1
ATOM 480 N N . ALA A 1 71 ? -2.116 -6.506 15.762 1.00 97.00 71 ALA A N 1
ATOM 481 C CA . ALA A 1 71 ? -1.336 -7.635 15.260 1.00 97.00 71 ALA A CA 1
ATOM 482 C C . ALA A 1 71 ? -1.082 -7.530 13.746 1.00 97.00 71 ALA A C 1
ATOM 484 O O . ALA A 1 71 ? 0.044 -7.720 13.280 1.00 97.00 71 ALA A O 1
ATOM 485 N N . TYR A 1 72 ? -2.108 -7.159 12.974 1.00 97.62 72 TYR A N 1
ATOM 486 C CA . TYR A 1 72 ? -1.973 -6.945 11.535 1.00 97.62 72 TYR A CA 1
ATOM 487 C C . TYR A 1 72 ? -1.007 -5.799 11.204 1.00 97.62 72 TYR A C 1
ATOM 489 O O . TYR A 1 72 ? -0.119 -5.966 10.365 1.00 97.62 72 TYR A O 1
ATOM 497 N N . LEU A 1 73 ? -1.156 -4.639 11.851 1.00 97.69 73 LEU A N 1
ATOM 498 C CA . LEU A 1 73 ? -0.285 -3.483 11.633 1.00 97.69 73 LEU A CA 1
ATOM 499 C C . LEU A 1 73 ? 1.156 -3.795 12.032 1.00 97.69 73 LEU A C 1
ATOM 501 O O . LEU A 1 73 ? 2.072 -3.413 11.307 1.00 97.69 73 LEU A O 1
ATOM 505 N N . HIS A 1 74 ? 1.363 -4.541 13.118 1.00 98.25 74 HIS A N 1
ATOM 506 C CA . HIS A 1 74 ? 2.689 -4.971 13.544 1.00 98.25 74 HIS A CA 1
ATOM 507 C C . HIS A 1 74 ? 3.346 -5.894 12.511 1.00 98.25 74 HIS A C 1
ATOM 509 O O . HIS A 1 74 ? 4.495 -5.673 12.128 1.00 98.25 74 HIS A O 1
ATOM 515 N N . ALA A 1 75 ? 2.606 -6.871 11.980 1.00 98.50 75 ALA A N 1
ATOM 516 C CA . ALA A 1 75 ? 3.099 -7.737 10.911 1.00 98.50 75 ALA A CA 1
ATOM 517 C C . ALA A 1 75 ? 3.466 -6.935 9.649 1.00 98.50 75 ALA A C 1
ATOM 519 O O . ALA A 1 75 ? 4.555 -7.103 9.099 1.00 98.50 75 ALA A O 1
ATOM 520 N N . GLN A 1 76 ? 2.601 -6.007 9.223 1.00 98.50 76 GLN A N 1
ATOM 521 C CA . GLN A 1 76 ? 2.884 -5.152 8.066 1.00 98.50 76 GLN A CA 1
ATOM 522 C C . GLN A 1 76 ? 4.072 -4.208 8.302 1.00 98.50 76 GLN A C 1
ATOM 524 O O . GLN A 1 76 ? 4.861 -3.987 7.384 1.00 98.50 76 GLN A O 1
ATOM 529 N N . ALA A 1 77 ? 4.237 -3.673 9.514 1.00 98.50 77 ALA A N 1
ATOM 530 C CA . ALA A 1 77 ? 5.398 -2.868 9.884 1.00 98.50 77 ALA A CA 1
ATOM 531 C C . ALA A 1 77 ? 6.689 -3.704 9.870 1.00 98.50 77 ALA A C 1
ATOM 533 O O . ALA A 1 77 ? 7.717 -3.242 9.377 1.00 98.50 77 ALA A O 1
ATOM 534 N N . GLY A 1 78 ? 6.631 -4.957 10.328 1.00 98.69 78 GLY A N 1
ATOM 535 C CA . GLY A 1 78 ? 7.740 -5.903 10.221 1.00 98.69 78 GLY A CA 1
ATOM 536 C C . GLY A 1 78 ? 8.144 -6.167 8.769 1.00 98.69 78 GLY A C 1
ATOM 537 O O . GLY A 1 78 ? 9.327 -6.099 8.433 1.00 98.69 78 GLY A O 1
ATOM 538 N N . ASP A 1 79 ? 7.172 -6.393 7.884 1.00 98.69 79 ASP A N 1
ATOM 539 C CA . ASP A 1 79 ? 7.421 -6.566 6.448 1.00 98.69 79 ASP A CA 1
ATOM 540 C C . ASP A 1 79 ? 7.979 -5.289 5.797 1.00 98.69 79 ASP A C 1
ATOM 542 O O . ASP A 1 79 ? 8.880 -5.361 4.955 1.00 98.69 79 ASP A O 1
ATOM 546 N N . PHE A 1 80 ? 7.504 -4.114 6.216 1.00 98.44 80 PHE A N 1
ATOM 547 C CA . PHE A 1 80 ? 8.028 -2.818 5.783 1.00 98.44 80 PHE A CA 1
ATOM 548 C C . PHE A 1 80 ? 9.502 -2.643 6.181 1.00 98.44 80 PHE A C 1
ATOM 550 O O . PHE A 1 80 ? 10.347 -2.360 5.337 1.00 98.44 80 PHE A O 1
ATOM 557 N N . LEU A 1 81 ? 9.850 -2.870 7.449 1.00 98.38 81 LEU A N 1
ATOM 558 C CA . LEU A 1 81 ? 11.227 -2.713 7.926 1.00 98.38 81 LEU A CA 1
ATOM 559 C C . LEU A 1 81 ? 12.168 -3.765 7.323 1.00 98.38 81 LEU A C 1
ATOM 561 O O . LEU A 1 81 ? 13.314 -3.452 6.992 1.00 98.38 81 LEU A O 1
ATOM 565 N N . ARG A 1 82 ? 11.686 -4.999 7.124 1.00 98.69 82 ARG A N 1
ATOM 566 C CA . ARG A 1 82 ? 12.452 -6.066 6.465 1.00 98.69 82 ARG A CA 1
ATOM 567 C C . ARG A 1 82 ? 12.735 -5.725 5.005 1.00 98.69 82 ARG A C 1
ATOM 569 O O . ARG A 1 82 ? 13.877 -5.836 4.577 1.00 98.69 82 ARG A O 1
ATOM 576 N N . SER A 1 83 ? 11.730 -5.275 4.256 1.00 97.81 83 SER A N 1
ATOM 577 C CA . SER A 1 83 ? 11.911 -4.863 2.857 1.00 97.81 83 SER A CA 1
ATOM 578 C C . SER A 1 83 ? 12.797 -3.624 2.720 1.00 97.81 83 SER A C 1
ATOM 580 O O . SER A 1 83 ? 13.631 -3.578 1.820 1.00 97.81 83 SER A O 1
ATOM 582 N N . LEU A 1 84 ? 12.711 -2.669 3.651 1.00 96.00 84 LEU A N 1
ATOM 583 C CA . LEU A 1 84 ? 13.624 -1.526 3.702 1.00 96.00 84 LEU A CA 1
ATOM 584 C C . LEU A 1 84 ? 15.075 -1.960 3.957 1.00 96.00 84 LEU A C 1
ATOM 586 O O . LEU A 1 84 ? 16.004 -1.427 3.353 1.00 96.00 84 LEU A O 1
ATOM 590 N N . ARG A 1 85 ? 15.285 -2.936 4.848 1.00 97.88 85 ARG A N 1
ATOM 591 C CA . ARG A 1 85 ? 16.606 -3.525 5.089 1.00 97.88 85 ARG A CA 1
ATOM 592 C C . ARG A 1 85 ? 17.134 -4.230 3.838 1.00 97.88 85 ARG A C 1
ATOM 594 O O . ARG A 1 85 ? 18.237 -3.896 3.422 1.00 97.88 85 ARG A O 1
ATOM 601 N N . LEU A 1 86 ? 16.334 -5.103 3.223 1.00 97.00 86 LEU A N 1
ATOM 602 C CA . LEU A 1 86 ? 16.696 -5.802 1.986 1.00 97.00 86 LEU A CA 1
ATOM 603 C C . LEU A 1 86 ? 17.096 -4.818 0.887 1.00 97.00 86 LEU A C 1
ATOM 605 O O . LEU A 1 86 ? 18.141 -4.985 0.279 1.00 97.00 86 LEU A O 1
ATOM 609 N N . HIS A 1 87 ? 16.327 -3.743 0.703 1.00 94.19 87 HIS A N 1
ATOM 610 C CA . HIS A 1 87 ? 16.623 -2.726 -0.305 1.00 94.19 87 HIS A CA 1
ATOM 611 C C . HIS A 1 87 ? 17.989 -2.050 -0.089 1.00 94.19 87 HIS A C 1
ATOM 613 O O . HIS A 1 87 ? 18.687 -1.754 -1.053 1.00 94.19 87 HIS A O 1
ATOM 619 N N . ARG A 1 88 ? 18.403 -1.831 1.170 1.00 93.38 88 ARG A N 1
ATOM 620 C CA . ARG A 1 88 ? 19.745 -1.307 1.490 1.00 93.38 88 ARG A CA 1
ATOM 621 C C . ARG A 1 88 ? 20.850 -2.342 1.283 1.00 93.38 88 ARG A C 1
ATOM 623 O O . ARG A 1 88 ? 21.977 -1.968 0.980 1.00 93.38 88 ARG A O 1
ATOM 630 N N . GLU A 1 89 ? 20.538 -3.618 1.479 1.00 96.50 89 GLU A N 1
ATOM 631 C CA . GLU A 1 89 ? 21.481 -4.733 1.347 1.00 96.50 89 GLU A CA 1
ATOM 632 C C . GLU A 1 89 ? 21.684 -5.171 -0.111 1.00 96.50 89 GLU A C 1
ATOM 634 O O . GLU A 1 89 ? 22.736 -5.718 -0.422 1.00 96.50 89 GLU A O 1
ATOM 639 N N . SER A 1 90 ? 20.745 -4.858 -1.014 1.00 91.06 90 SER A N 1
ATOM 640 C CA . SER A 1 90 ? 20.813 -5.226 -2.438 1.00 91.06 90 SER A CA 1
ATOM 641 C C . SER A 1 90 ? 22.040 -4.670 -3.177 1.00 91.06 90 SER A C 1
ATOM 643 O O . SER A 1 90 ? 22.407 -5.180 -4.233 1.00 91.06 90 SER A O 1
ATOM 645 N N . GLY A 1 91 ? 22.700 -3.629 -2.654 1.00 87.81 91 GLY A N 1
ATOM 646 C CA . GLY A 1 91 ? 23.936 -3.094 -3.232 1.00 87.81 91 GLY A CA 1
ATOM 647 C C . GLY A 1 91 ? 23.780 -2.702 -4.707 1.00 87.81 91 GLY A C 1
ATOM 648 O O . GLY A 1 91 ? 23.033 -1.781 -5.030 1.00 87.81 91 GLY A O 1
ATOM 649 N N . SER A 1 92 ? 24.506 -3.385 -5.600 1.00 86.75 92 SER A N 1
ATOM 650 C CA . SER A 1 92 ? 24.440 -3.182 -7.056 1.00 86.75 92 SER A CA 1
ATOM 651 C C . SER A 1 92 ? 23.465 -4.117 -7.787 1.00 86.75 92 SER A C 1
ATOM 653 O O . SER A 1 92 ? 23.293 -3.963 -9.000 1.00 86.75 92 SER A O 1
ATOM 655 N N . ASP A 1 93 ? 22.810 -5.060 -7.097 1.00 90.69 93 ASP A N 1
ATOM 656 C CA . ASP A 1 93 ? 21.779 -5.907 -7.701 1.00 90.69 93 ASP A CA 1
ATOM 657 C C . ASP A 1 93 ? 20.478 -5.109 -7.873 1.00 90.69 93 ASP A C 1
ATOM 659 O O . ASP A 1 93 ? 19.643 -4.976 -6.976 1.00 90.69 93 ASP A O 1
ATOM 663 N N . VAL A 1 94 ? 20.303 -4.573 -9.081 1.00 86.56 94 VAL A N 1
ATOM 664 C CA . VAL A 1 94 ? 19.133 -3.778 -9.475 1.00 86.56 94 VAL A CA 1
ATOM 665 C C . VAL A 1 94 ? 17.831 -4.574 -9.352 1.00 86.56 94 VAL A C 1
ATOM 667 O O . VAL A 1 94 ? 16.791 -4.002 -9.024 1.00 86.56 94 VAL A O 1
ATOM 670 N N . ARG A 1 95 ? 17.858 -5.886 -9.613 1.00 87.00 95 ARG A N 1
ATOM 671 C CA . ARG A 1 95 ? 16.653 -6.723 -9.600 1.00 87.00 95 ARG A CA 1
ATOM 672 C C . ARG A 1 95 ? 16.213 -7.005 -8.170 1.00 87.00 95 ARG A C 1
ATOM 674 O O . ARG A 1 95 ? 15.021 -6.920 -7.877 1.00 87.00 95 ARG A O 1
ATOM 681 N N . GLU A 1 96 ? 17.162 -7.306 -7.290 1.00 90.25 96 GLU A N 1
ATOM 682 C CA . GLU A 1 96 ? 16.893 -7.469 -5.862 1.00 90.25 96 GLU A CA 1
ATOM 683 C C . GLU A 1 96 ? 16.397 -6.155 -5.241 1.00 90.25 96 GLU A C 1
ATOM 685 O O . GLU A 1 96 ? 15.359 -6.144 -4.575 1.00 90.25 96 GLU A O 1
ATOM 690 N N . ALA A 1 97 ? 17.048 -5.031 -5.564 1.00 91.06 97 ALA A N 1
ATOM 691 C CA . ALA A 1 97 ? 16.634 -3.709 -5.101 1.00 91.06 97 ALA A CA 1
ATOM 692 C C . ALA A 1 97 ? 15.208 -3.358 -5.559 1.00 91.06 97 ALA A C 1
ATOM 694 O O . ALA A 1 97 ? 14.420 -2.821 -4.773 1.00 91.06 97 ALA A O 1
ATOM 695 N N . ALA A 1 98 ? 14.855 -3.690 -6.807 1.00 90.44 98 ALA A N 1
ATOM 696 C CA . ALA A 1 98 ? 13.525 -3.461 -7.367 1.00 90.44 98 ALA A CA 1
ATOM 697 C C . ALA A 1 98 ? 12.444 -4.332 -6.704 1.00 90.44 98 ALA A C 1
ATOM 699 O O . ALA A 1 98 ? 11.354 -3.834 -6.411 1.00 90.44 98 ALA A O 1
ATOM 700 N N . GLU A 1 99 ? 12.727 -5.607 -6.424 1.00 92.88 99 GLU A N 1
ATOM 701 C CA . GLU A 1 99 ? 11.778 -6.470 -5.711 1.00 92.88 99 GLU A CA 1
ATOM 702 C C . GLU A 1 99 ? 11.598 -6.016 -4.257 1.00 92.88 99 GLU A C 1
ATOM 704 O O . GLU A 1 99 ? 10.466 -5.915 -3.777 1.00 92.88 99 GLU A O 1
ATOM 709 N N . ALA A 1 100 ? 12.682 -5.640 -3.574 1.00 95.62 100 ALA A N 1
ATOM 710 C CA . ALA A 1 100 ? 12.615 -5.073 -2.231 1.00 95.62 100 ALA A CA 1
ATOM 711 C C . ALA A 1 100 ? 11.783 -3.776 -2.200 1.00 95.62 100 ALA A C 1
ATOM 713 O O . ALA A 1 100 ? 10.912 -3.622 -1.341 1.00 95.62 100 ALA A O 1
ATOM 714 N N . ALA A 1 101 ? 11.957 -2.889 -3.186 1.00 94.38 101 ALA A N 1
ATOM 715 C CA . ALA A 1 101 ? 11.145 -1.680 -3.348 1.00 94.38 101 ALA A CA 1
ATOM 716 C C . ALA A 1 101 ? 9.656 -1.999 -3.593 1.00 94.38 101 ALA A C 1
ATOM 718 O O . ALA A 1 101 ? 8.766 -1.327 -3.058 1.00 94.38 101 ALA A O 1
ATOM 719 N N . ARG A 1 102 ? 9.354 -3.058 -4.356 1.00 94.69 102 ARG A N 1
ATOM 720 C CA . ARG A 1 102 ? 7.979 -3.522 -4.598 1.00 94.69 102 ARG A CA 1
ATOM 721 C C . ARG A 1 102 ? 7.326 -4.060 -3.322 1.00 94.69 102 ARG A C 1
ATOM 723 O O . ARG A 1 102 ? 6.164 -3.737 -3.050 1.00 94.69 102 ARG A O 1
ATOM 730 N N . LEU A 1 103 ? 8.058 -4.841 -2.525 1.00 97.06 103 LEU A N 1
ATOM 731 C CA . LEU A 1 103 ? 7.605 -5.336 -1.221 1.00 97.06 103 LEU A CA 1
ATOM 732 C C . LEU A 1 103 ? 7.375 -4.183 -0.234 1.00 97.06 103 LEU A C 1
ATOM 734 O O . LEU A 1 103 ? 6.318 -4.129 0.400 1.00 97.06 103 LEU A O 1
ATOM 738 N N . LEU A 1 104 ? 8.295 -3.217 -0.189 1.00 97.00 104 LEU A N 1
ATOM 739 C CA . LEU A 1 104 ? 8.186 -2.010 0.630 1.00 97.00 104 LEU A CA 1
ATOM 740 C C . LEU A 1 104 ? 6.929 -1.204 0.279 1.00 97.00 104 LEU A C 1
ATOM 742 O O . LEU A 1 104 ? 6.118 -0.878 1.150 1.00 97.00 104 LEU A O 1
ATOM 746 N N . ARG A 1 105 ? 6.703 -0.961 -1.019 1.00 97.19 105 ARG A N 1
ATOM 747 C CA . ARG A 1 105 ? 5.496 -0.295 -1.532 1.00 97.19 105 ARG A CA 1
ATOM 748 C C . ARG A 1 105 ? 4.229 -1.050 -1.133 1.00 97.19 105 ARG A C 1
ATOM 750 O O . ARG A 1 105 ? 3.240 -0.421 -0.751 1.00 97.19 105 ARG A O 1
ATOM 757 N N . ARG A 1 106 ? 4.231 -2.383 -1.237 1.00 97.81 106 ARG A N 1
ATOM 758 C CA . ARG A 1 106 ? 3.083 -3.218 -0.861 1.00 97.81 106 ARG A CA 1
ATOM 759 C C . ARG A 1 106 ? 2.752 -3.058 0.622 1.00 97.81 106 ARG A C 1
ATOM 761 O O . ARG A 1 106 ? 1.593 -2.788 0.930 1.00 97.81 106 ARG A O 1
ATOM 768 N N . ALA A 1 107 ? 3.738 -3.179 1.510 1.00 98.38 107 ALA A N 1
ATOM 769 C CA . ALA A 1 107 ? 3.541 -3.017 2.950 1.00 98.38 107 ALA A CA 1
ATOM 770 C C . ALA A 1 107 ? 3.026 -1.606 3.292 1.00 98.38 107 ALA A C 1
ATOM 772 O O . ALA A 1 107 ? 2.000 -1.471 3.956 1.00 98.38 107 ALA A O 1
ATOM 773 N N . ALA A 1 108 ? 3.635 -0.556 2.727 1.00 98.19 108 ALA A N 1
ATOM 774 C CA . ALA A 1 108 ? 3.198 0.832 2.918 1.00 98.19 108 ALA A CA 1
ATOM 775 C C . ALA A 1 108 ? 1.725 1.054 2.523 1.00 98.19 108 ALA A C 1
ATOM 777 O O . ALA A 1 108 ? 0.949 1.659 3.266 1.00 98.19 108 ALA A O 1
ATOM 778 N N . ARG A 1 109 ? 1.303 0.513 1.370 1.00 98.12 109 ARG A N 1
ATOM 779 C CA . ARG A 1 109 ? -0.093 0.586 0.903 1.00 98.12 109 ARG A CA 1
ATOM 780 C C . ARG A 1 109 ? -1.050 -0.168 1.825 1.00 98.12 109 ARG A C 1
ATOM 782 O O . ARG A 1 109 ? -2.161 0.305 2.049 1.00 98.12 109 ARG A O 1
ATOM 789 N N . ARG A 1 110 ? -0.633 -1.319 2.364 1.00 98.12 110 ARG A N 1
ATOM 790 C CA . ARG A 1 110 ? -1.444 -2.128 3.286 1.00 98.12 110 ARG A CA 1
ATOM 791 C C . ARG A 1 110 ? -1.610 -1.470 4.655 1.00 98.12 110 ARG A C 1
ATOM 793 O O . ARG A 1 110 ? -2.718 -1.512 5.183 1.00 98.12 110 ARG A O 1
ATOM 800 N N . ILE A 1 111 ? -0.565 -0.829 5.180 1.00 98.19 111 ILE A N 1
ATOM 801 C CA . ILE A 1 111 ? -0.634 -0.028 6.413 1.00 98.19 111 ILE A CA 1
ATOM 802 C C . ILE A 1 111 ? -1.574 1.163 6.200 1.00 98.19 111 ILE A C 1
ATOM 804 O O . ILE A 1 111 ? -2.549 1.313 6.929 1.00 98.19 111 ILE A O 1
ATOM 808 N N . SER A 1 112 ? -1.347 1.957 5.146 1.00 97.50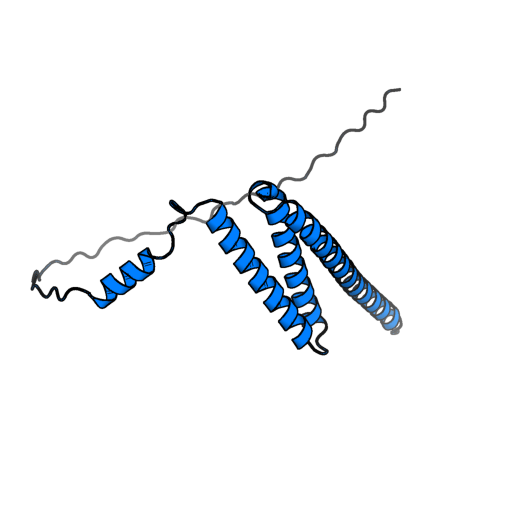 112 SER A N 1
ATOM 809 C CA . SER A 1 112 ? -2.175 3.131 4.829 1.00 97.50 112 SER A CA 1
ATOM 810 C C . SER A 1 112 ? -3.655 2.770 4.628 1.00 97.50 112 SER A C 1
ATOM 812 O O . SER A 1 112 ? -4.540 3.465 5.127 1.00 97.50 112 SER A O 1
ATOM 814 N N . GLY A 1 113 ? -3.937 1.651 3.949 1.00 97.75 113 GLY A N 1
ATOM 815 C CA . GLY A 1 113 ? -5.298 1.152 3.746 1.00 97.75 113 GLY A CA 1
ATOM 816 C C . GLY A 1 113 ? -5.980 0.692 5.037 1.00 97.75 113 GLY A C 1
ATOM 817 O O . GLY A 1 113 ? -7.142 1.024 5.255 1.00 97.75 113 GLY A O 1
ATOM 818 N N . ALA A 1 114 ? -5.267 -0.018 5.916 1.00 97.69 114 ALA A N 1
ATOM 819 C CA . ALA A 1 114 ? -5.820 -0.434 7.205 1.00 97.69 114 ALA A CA 1
ATOM 820 C C . ALA A 1 114 ? -6.115 0.768 8.113 1.00 97.69 114 ALA A C 1
ATOM 822 O O . ALA A 1 114 ? -7.204 0.846 8.675 1.00 97.69 114 ALA A O 1
ATOM 823 N N . LEU A 1 115 ? -5.202 1.742 8.178 1.00 97.12 115 LEU A N 1
ATOM 824 C CA . LEU A 1 115 ? -5.416 2.989 8.919 1.00 97.12 115 LEU A CA 1
ATOM 825 C C . LEU A 1 115 ? -6.568 3.827 8.348 1.00 97.12 115 LEU A C 1
ATOM 827 O O . LEU A 1 115 ? -7.223 4.544 9.092 1.00 97.12 115 LEU A O 1
ATOM 831 N N . TYR A 1 116 ? -6.838 3.746 7.041 1.00 96.44 116 TYR A N 1
ATOM 832 C CA . TYR A 1 116 ? -7.994 4.416 6.441 1.00 96.44 116 TYR A CA 1
ATOM 833 C C . TYR A 1 116 ? -9.318 3.765 6.852 1.00 96.44 116 TYR A C 1
ATOM 835 O O . TYR A 1 116 ? -10.236 4.460 7.277 1.00 96.44 116 TYR A O 1
ATOM 843 N N . VAL A 1 117 ? -9.414 2.437 6.730 1.00 97.06 117 VAL A N 1
ATOM 844 C CA . VAL A 1 117 ? -10.654 1.691 7.003 1.00 97.06 117 VAL A CA 1
ATOM 845 C C . VAL A 1 117 ? -10.991 1.706 8.491 1.00 97.06 117 VAL A C 1
ATOM 847 O O . VAL A 1 117 ? -12.135 1.953 8.863 1.00 97.06 117 VAL A O 1
ATOM 850 N N . TYR A 1 118 ? -9.991 1.491 9.344 1.00 95.75 118 TYR A N 1
ATOM 851 C CA . TYR A 1 118 ? -10.167 1.420 10.794 1.00 95.75 118 TYR A CA 1
ATOM 852 C C . TYR A 1 118 ? -9.868 2.740 11.505 1.00 95.75 118 TYR A C 1
ATOM 854 O O . TYR A 1 118 ? -9.688 2.752 12.719 1.00 95.75 118 TYR A O 1
ATOM 862 N N . ARG A 1 119 ? -9.871 3.858 10.767 1.00 94.38 119 ARG A N 1
ATOM 863 C CA . ARG A 1 119 ? -9.634 5.213 11.285 1.00 94.38 119 ARG A CA 1
ATOM 864 C C . ARG A 1 119 ? -10.394 5.537 12.584 1.00 94.38 119 ARG A C 1
ATOM 866 O O . ARG A 1 119 ? -9.792 6.167 13.442 1.00 94.38 119 ARG A O 1
ATOM 873 N N . PRO A 1 120 ? -11.668 5.136 12.787 1.00 93.75 120 PRO A N 1
ATOM 874 C CA . PRO A 1 120 ? -12.379 5.427 14.039 1.00 93.75 120 PRO A CA 1
ATOM 875 C C . PRO A 1 120 ? -11.823 4.711 15.281 1.00 93.75 120 PRO A C 1
ATOM 877 O O . PRO A 1 120 ? -12.166 5.090 16.394 1.00 93.75 120 PRO A O 1
ATOM 880 N N . LEU A 1 121 ? -11.014 3.663 15.098 1.00 92.94 121 LEU A N 1
ATOM 881 C CA . LEU A 1 121 ? -10.417 2.864 16.173 1.00 92.94 121 LEU A CA 1
ATOM 882 C C . LEU A 1 121 ? -8.988 3.312 16.523 1.00 92.94 121 LEU A C 1
ATOM 884 O O . LEU A 1 121 ? -8.397 2.779 17.459 1.00 92.94 121 LEU A O 1
ATOM 888 N N . THR A 1 122 ? -8.418 4.252 15.766 1.00 92.12 122 THR A N 1
ATOM 889 C CA . THR A 1 122 ? -7.055 4.765 15.944 1.00 92.12 122 THR A CA 1
ATOM 890 C C . THR A 1 122 ? -7.076 6.262 16.249 1.00 92.12 122 THR A C 1
ATOM 892 O O . THR A 1 122 ? -8.089 6.936 16.063 1.00 92.12 122 THR A O 1
ATOM 895 N N . ASP A 1 123 ? -5.948 6.815 16.705 1.00 94.94 123 ASP A N 1
ATOM 896 C CA . ASP A 1 123 ? -5.781 8.270 16.746 1.00 94.94 123 ASP A CA 1
ATOM 897 C C . ASP A 1 123 ? -5.894 8.815 15.317 1.00 94.94 123 ASP A C 1
ATOM 899 O O . ASP A 1 123 ? -5.042 8.551 14.461 1.00 94.94 123 ASP A O 1
ATOM 903 N N . THR A 1 124 ? -6.974 9.549 15.046 1.00 94.38 124 THR A N 1
ATOM 904 C CA . THR A 1 124 ? -7.297 10.016 13.700 1.00 94.38 124 THR A CA 1
ATOM 905 C C . THR A 1 124 ? -6.296 11.035 13.172 1.00 94.38 124 THR A C 1
ATOM 907 O O . THR A 1 124 ? -6.002 11.007 11.981 1.00 94.38 124 THR A O 1
ATOM 910 N N . ALA A 1 125 ? -5.766 11.911 14.032 1.00 96.50 125 ALA A N 1
ATOM 911 C CA . ALA A 1 125 ? -4.837 12.955 13.606 1.00 96.50 125 ALA A CA 1
ATOM 912 C C . ALA A 1 125 ? -3.496 12.330 13.209 1.00 96.50 125 ALA A C 1
ATOM 914 O O . ALA A 1 125 ? -3.017 12.537 12.094 1.00 96.50 125 ALA A O 1
ATOM 915 N N . TRP A 1 126 ? -2.967 11.464 14.075 1.00 96.75 126 TRP A N 1
ATOM 916 C CA . TRP A 1 126 ? -1.756 10.696 13.794 1.00 96.75 126 TRP A CA 1
ATOM 917 C C . TRP A 1 126 ? -1.913 9.791 12.562 1.00 96.75 126 TRP A C 1
ATOM 919 O O . TRP A 1 126 ? -1.027 9.723 11.708 1.00 96.75 126 TRP A O 1
ATOM 929 N N . SER A 1 127 ? -3.056 9.109 12.437 1.00 96.94 127 SER A N 1
ATOM 930 C CA . SER A 1 127 ? -3.307 8.201 11.312 1.00 96.94 127 SER A CA 1
ATOM 931 C C . SER A 1 127 ? -3.338 8.947 9.981 1.00 96.94 127 SER A C 1
ATOM 933 O O . SER A 1 127 ? -2.823 8.440 8.987 1.00 96.94 127 SER A O 1
ATOM 935 N N . ASP A 1 128 ? -3.942 10.135 9.936 1.00 97.19 128 ASP A N 1
ATOM 936 C CA . ASP A 1 128 ? -4.047 10.928 8.710 1.00 97.19 128 ASP A CA 1
ATOM 937 C C . ASP A 1 128 ? -2.685 11.503 8.280 1.00 97.19 128 ASP A C 1
ATOM 939 O O . ASP A 1 128 ? -2.354 11.470 7.088 1.00 97.19 128 ASP A O 1
ATOM 943 N N . GLU A 1 129 ? -1.856 11.934 9.235 1.00 98.00 129 GLU A N 1
ATOM 944 C CA . GLU A 1 129 ? -0.470 12.346 8.979 1.00 98.00 129 GLU A CA 1
ATOM 945 C C . GLU A 1 129 ? 0.359 11.180 8.422 1.00 98.00 129 GLU A C 1
ATOM 947 O O . GLU A 1 129 ? 0.870 11.251 7.300 1.00 98.00 129 GLU A O 1
ATOM 952 N N . LEU A 1 130 ? 0.403 10.048 9.133 1.00 97.19 130 LEU A N 1
ATOM 953 C CA . LEU A 1 130 ? 1.160 8.872 8.697 1.00 97.19 130 LEU A CA 1
ATOM 954 C C . LEU A 1 130 ? 0.690 8.361 7.326 1.00 97.19 130 LEU A C 1
ATOM 956 O O . LEU A 1 130 ? 1.494 7.948 6.488 1.00 97.19 130 LEU A O 1
ATOM 960 N N . ARG A 1 131 ? -0.619 8.391 7.058 1.00 97.50 131 ARG A N 1
ATOM 961 C CA . ARG A 1 131 ? -1.169 7.996 5.755 1.00 97.50 131 ARG A CA 1
ATOM 962 C C . ARG A 1 131 ? -0.703 8.909 4.628 1.00 97.50 131 ARG A C 1
ATOM 964 O O . ARG A 1 131 ? -0.507 8.396 3.525 1.00 97.50 131 ARG A O 1
ATOM 971 N N . THR A 1 132 ? -0.532 10.203 4.885 1.00 98.12 132 THR A N 1
ATOM 972 C CA . THR A 1 132 ? -0.021 11.171 3.905 1.00 98.12 132 THR A CA 1
ATOM 973 C C . THR A 1 132 ? 1.419 10.837 3.527 1.00 98.12 132 THR A C 1
ATOM 975 O O . THR A 1 132 ? 1.718 10.680 2.341 1.00 98.12 132 THR A O 1
ATOM 978 N N . GLU A 1 133 ? 2.270 10.579 4.519 1.00 98.44 133 GLU A N 1
ATOM 979 C CA . GLU A 1 133 ? 3.663 10.173 4.302 1.00 98.44 133 GLU A CA 1
ATOM 980 C C . GLU A 1 133 ? 3.770 8.831 3.564 1.00 98.44 133 GLU A C 1
ATOM 982 O O . GLU A 1 133 ? 4.509 8.691 2.587 1.00 98.44 133 GLU A O 1
ATOM 987 N N . LEU A 1 134 ? 2.967 7.833 3.948 1.00 97.75 134 LEU A N 1
ATOM 988 C CA . LEU A 1 134 ? 2.937 6.536 3.261 1.00 97.75 134 LEU A CA 1
ATOM 989 C C . LEU A 1 134 ? 2.387 6.639 1.829 1.00 97.75 134 LEU A C 1
ATOM 991 O O . LEU A 1 134 ? 2.824 5.904 0.933 1.00 97.75 134 LEU A O 1
ATOM 995 N N . ALA A 1 135 ? 1.427 7.532 1.581 1.00 96.69 135 ALA A N 1
ATOM 996 C CA . ALA A 1 135 ? 0.919 7.803 0.241 1.00 96.69 135 ALA A CA 1
ATOM 997 C C . ALA A 1 135 ? 1.998 8.455 -0.632 1.00 96.69 135 ALA A C 1
ATOM 999 O O . ALA A 1 135 ? 2.207 8.010 -1.765 1.00 96.69 135 ALA A O 1
ATOM 1000 N N . TRP A 1 136 ? 2.729 9.431 -0.091 1.00 97.44 136 TRP A N 1
ATOM 1001 C CA . TRP A 1 136 ? 3.879 10.038 -0.753 1.00 97.44 136 TRP A CA 1
ATOM 1002 C C . TRP A 1 136 ? 4.963 8.998 -1.073 1.00 97.44 136 TRP A C 1
ATOM 1004 O O . TRP A 1 136 ? 5.323 8.834 -2.243 1.00 97.44 136 TRP A O 1
ATOM 1014 N N . LEU A 1 137 ? 5.411 8.230 -0.073 1.00 96.06 137 LEU A N 1
ATOM 1015 C CA . LEU A 1 137 ? 6.450 7.209 -0.223 1.00 96.06 137 LEU A CA 1
ATOM 1016 C C . LEU A 1 137 ? 6.054 6.166 -1.266 1.00 96.06 137 LEU A C 1
ATOM 1018 O O . LEU A 1 137 ? 6.814 5.871 -2.190 1.00 96.06 137 LEU A O 1
ATOM 1022 N N . SER A 1 138 ? 4.839 5.619 -1.153 1.00 95.38 138 SER A N 1
ATOM 1023 C CA . SER A 1 138 ? 4.360 4.645 -2.128 1.00 95.38 138 SER A CA 1
ATOM 1024 C C . SER A 1 138 ? 4.323 5.264 -3.525 1.00 95.38 138 SER A C 1
ATOM 1026 O O . SER A 1 138 ? 4.851 4.658 -4.453 1.00 95.38 138 SER A O 1
ATOM 1028 N N . GLY A 1 139 ? 3.795 6.480 -3.689 1.00 96.56 139 GLY A N 1
ATOM 1029 C CA . GLY A 1 139 ? 3.809 7.217 -4.954 1.00 96.56 139 GLY A CA 1
ATOM 1030 C C . GLY A 1 139 ? 5.205 7.343 -5.573 1.00 96.56 139 GLY A C 1
ATOM 1031 O O . GLY A 1 139 ? 5.357 7.111 -6.772 1.00 96.56 139 GLY A O 1
ATOM 1032 N N . THR A 1 140 ? 6.222 7.637 -4.764 1.00 96.00 140 THR A N 1
ATOM 1033 C CA . THR A 1 140 ? 7.627 7.699 -5.196 1.00 96.00 140 THR A CA 1
ATOM 1034 C C . THR A 1 140 ? 8.133 6.346 -5.694 1.00 96.00 140 THR A C 1
ATOM 1036 O O . THR A 1 140 ? 8.548 6.255 -6.850 1.00 96.00 140 THR A O 1
ATOM 1039 N N . LEU A 1 141 ? 7.956 5.277 -4.913 1.00 93.69 141 LEU A N 1
ATOM 1040 C CA . LEU A 1 141 ? 8.356 3.914 -5.298 1.00 93.69 141 LEU A CA 1
ATOM 1041 C C . LEU A 1 141 ? 7.660 3.421 -6.584 1.00 93.69 141 LEU A C 1
ATOM 1043 O O . LEU A 1 141 ? 8.232 2.655 -7.355 1.00 93.69 141 LEU A O 1
ATOM 1047 N N . ALA A 1 142 ? 6.422 3.864 -6.854 1.00 92.00 142 ALA A N 1
ATOM 1048 C CA . ALA A 1 142 ? 5.738 3.559 -8.122 1.00 92.00 142 ALA A CA 1
ATOM 1049 C C . ALA A 1 142 ? 6.495 4.103 -9.329 1.00 92.00 142 ALA A C 1
ATOM 1051 O O . ALA A 1 142 ? 6.617 3.424 -10.346 1.00 92.00 142 ALA A O 1
ATOM 1052 N N . ARG A 1 143 ? 6.914 5.369 -9.232 1.00 91.50 143 ARG A N 1
ATOM 1053 C CA . ARG A 1 143 ? 7.550 6.075 -10.341 1.00 91.50 143 ARG A CA 1
ATOM 1054 C C . ARG A 1 143 ? 8.903 5.459 -10.647 1.00 91.50 143 ARG A C 1
ATOM 1056 O O . ARG A 1 143 ? 9.193 5.229 -11.813 1.00 91.50 143 ARG A O 1
ATOM 1063 N N . GLU A 1 144 ? 9.677 5.124 -9.619 1.00 88.88 144 GLU A N 1
ATOM 1064 C CA . GLU A 1 144 ? 10.957 4.426 -9.774 1.00 88.88 144 GLU A CA 1
ATOM 1065 C C . GLU A 1 144 ? 10.792 3.094 -10.511 1.00 88.88 144 GLU A C 1
ATOM 1067 O O . GLU A 1 144 ? 11.489 2.846 -11.494 1.00 88.88 144 GLU A O 1
ATOM 1072 N N . HIS A 1 145 ? 9.805 2.285 -10.115 1.00 87.25 145 HIS A N 1
ATOM 1073 C CA . HIS A 1 145 ? 9.507 1.030 -10.801 1.00 87.25 145 HIS A CA 1
ATOM 1074 C C . HIS A 1 145 ? 9.101 1.249 -12.268 1.00 87.25 145 HIS A C 1
ATOM 1076 O O . HIS A 1 145 ? 9.649 0.613 -13.166 1.00 87.25 145 HIS A O 1
ATOM 1082 N N . ALA A 1 146 ? 8.211 2.210 -12.532 1.00 88.62 146 ALA A N 1
ATOM 1083 C CA . ALA A 1 146 ? 7.789 2.541 -13.892 1.00 88.62 146 ALA A CA 1
ATOM 1084 C C . ALA A 1 146 ? 8.954 3.051 -14.766 1.00 88.62 146 ALA A C 1
ATOM 1086 O O . ALA A 1 146 ? 8.992 2.789 -15.972 1.00 88.62 146 ALA A O 1
ATOM 1087 N N . TYR A 1 147 ? 9.916 3.771 -14.180 1.00 86.56 147 TYR A N 1
ATOM 1088 C CA . TYR A 1 147 ? 11.123 4.208 -14.879 1.00 86.56 147 TYR A CA 1
ATOM 1089 C C . TYR A 1 147 ? 12.068 3.048 -15.188 1.00 86.56 147 TYR A C 1
ATOM 1091 O O . TYR A 1 147 ? 12.583 3.002 -16.305 1.00 86.56 147 TYR A O 1
ATOM 1099 N N . ALA A 1 148 ? 12.240 2.095 -14.269 1.00 87.31 148 ALA A N 1
ATOM 1100 C CA . ALA A 1 148 ? 13.018 0.884 -14.522 1.00 87.31 148 ALA A CA 1
ATOM 1101 C C . ALA A 1 148 ? 12.421 0.068 -15.684 1.00 87.31 148 ALA A C 1
ATOM 1103 O O . ALA A 1 148 ? 13.108 -0.195 -16.671 1.00 87.31 148 ALA A O 1
ATOM 1104 N N . GLU A 1 149 ? 11.111 -0.204 -15.657 1.00 89.50 149 GLU A N 1
ATOM 1105 C CA . GLU A 1 149 ? 10.418 -0.909 -16.748 1.00 89.50 149 GLU A CA 1
ATOM 1106 C C . GLU A 1 149 ? 10.520 -0.167 -18.087 1.00 89.50 149 GLU A C 1
ATOM 1108 O O . GLU A 1 149 ? 10.650 -0.761 -19.163 1.00 89.50 149 GLU A O 1
ATOM 1113 N N . ARG A 1 150 ? 10.418 1.167 -18.058 1.00 92.12 150 ARG A N 1
ATOM 1114 C CA . ARG A 1 150 ? 10.571 1.986 -19.263 1.00 92.12 150 ARG A CA 1
ATOM 1115 C C . ARG A 1 150 ? 11.994 1.902 -19.809 1.00 92.12 150 ARG A C 1
ATOM 1117 O O . ARG A 1 150 ? 12.151 1.767 -21.020 1.00 92.12 150 ARG A O 1
ATOM 1124 N N . LEU A 1 151 ? 13.005 1.963 -18.949 1.00 90.50 151 LEU A N 1
ATOM 1125 C CA . LEU A 1 151 ? 14.407 1.855 -19.335 1.00 90.50 151 LEU A CA 1
ATOM 1126 C C . LEU A 1 151 ? 14.721 0.489 -19.956 1.00 90.50 151 LEU A C 1
ATOM 1128 O O . LEU A 1 151 ? 15.361 0.443 -21.006 1.00 90.50 151 LEU A O 1
ATOM 1132 N N . ASP A 1 152 ? 14.215 -0.601 -19.380 1.00 91.50 152 ASP A N 1
ATOM 1133 C CA . ASP A 1 152 ? 14.404 -1.954 -19.916 1.00 91.50 152 ASP A CA 1
ATOM 1134 C C . ASP A 1 152 ? 13.756 -2.117 -21.291 1.00 91.50 152 ASP A C 1
ATOM 1136 O O . ASP A 1 152 ? 14.384 -2.616 -22.231 1.00 91.50 152 ASP A O 1
ATOM 1140 N N . ARG A 1 153 ? 12.531 -1.602 -21.465 1.00 93.69 153 ARG A N 1
ATOM 1141 C CA . ARG A 1 153 ? 11.868 -1.579 -22.779 1.00 93.69 153 ARG A CA 1
ATOM 1142 C C . ARG A 1 153 ? 12.665 -0.786 -23.816 1.00 93.69 153 ARG A C 1
ATOM 1144 O O . ARG A 1 153 ? 12.801 -1.249 -24.950 1.00 93.69 153 ARG A O 1
ATOM 1151 N N . LEU A 1 154 ? 13.203 0.379 -23.444 1.00 96.94 154 LEU A N 1
ATOM 1152 C CA . LEU A 1 154 ? 14.011 1.217 -24.339 1.00 96.94 154 LEU A CA 1
ATOM 1153 C C . LEU A 1 154 ? 15.333 0.541 -24.715 1.00 96.94 154 LEU A C 1
ATOM 1155 O O . LEU A 1 154 ? 15.681 0.503 -25.894 1.00 96.94 154 LEU A O 1
ATOM 1159 N N . ARG A 1 155 ? 16.039 -0.053 -23.748 1.00 95.62 155 ARG A N 1
ATOM 1160 C CA . ARG A 1 155 ? 17.264 -0.828 -24.000 1.00 95.62 155 ARG A CA 1
ATOM 1161 C C . ARG A 1 155 ? 17.002 -2.012 -24.924 1.00 95.62 155 ARG A C 1
ATOM 1163 O O . ARG A 1 155 ? 17.748 -2.212 -25.879 1.00 95.62 155 ARG A O 1
ATOM 1170 N N . GLY A 1 156 ? 15.913 -2.747 -24.701 1.00 95.69 156 GLY A N 1
ATOM 1171 C CA . GLY A 1 156 ? 15.507 -3.847 -25.575 1.00 95.69 156 GLY A CA 1
ATOM 1172 C C . GLY A 1 156 ? 15.197 -3.389 -27.004 1.00 95.69 156 GLY A C 1
ATOM 1173 O O . GLY A 1 156 ? 15.586 -4.055 -27.960 1.00 95.69 156 GLY A O 1
ATOM 1174 N N . ALA A 1 157 ? 14.532 -2.242 -27.175 1.00 96.94 157 ALA A N 1
ATOM 1175 C CA . ALA A 1 157 ? 14.268 -1.668 -28.496 1.00 96.94 157 ALA A CA 1
ATOM 1176 C C . ALA A 1 157 ? 15.555 -1.232 -29.214 1.00 96.94 157 ALA A C 1
ATOM 1178 O O . ALA A 1 157 ? 15.723 -1.537 -30.394 1.00 96.94 157 ALA A O 1
ATOM 1179 N N . LEU A 1 158 ? 16.478 -0.586 -28.496 1.00 96.69 158 LEU A N 1
ATOM 1180 C CA . LEU A 1 158 ? 17.785 -0.194 -29.028 1.00 96.69 158 LEU A CA 1
ATOM 1181 C C . LEU A 1 158 ? 18.616 -1.407 -29.456 1.00 96.69 158 LEU A C 1
ATOM 1183 O O . LEU A 1 158 ? 19.214 -1.379 -30.526 1.00 96.69 158 LEU A O 1
ATOM 1187 N N . HIS A 1 159 ? 18.617 -2.486 -28.667 1.00 95.56 159 HIS A N 1
ATOM 1188 C CA . HIS A 1 159 ? 19.325 -3.714 -29.027 1.00 95.56 159 HIS A CA 1
ATOM 1189 C C . HIS A 1 159 ? 18.777 -4.328 -30.322 1.00 95.56 159 HIS A C 1
ATOM 1191 O O . HIS A 1 159 ? 19.552 -4.679 -31.208 1.00 95.56 159 HIS A O 1
ATOM 1197 N N . ARG A 1 160 ? 17.444 -4.373 -30.477 1.00 94.81 160 ARG A N 1
ATOM 1198 C CA . ARG A 1 160 ? 16.810 -4.835 -31.723 1.00 94.81 160 ARG A CA 1
ATOM 1199 C C . ARG A 1 160 ? 17.173 -3.959 -32.921 1.00 94.81 160 ARG A C 1
ATOM 1201 O O . ARG A 1 160 ? 17.462 -4.498 -33.978 1.00 94.81 160 ARG A O 1
ATOM 1208 N N . LEU A 1 161 ? 17.180 -2.634 -32.763 1.00 95.50 161 LEU A N 1
ATOM 1209 C CA . LEU A 1 161 ? 17.532 -1.714 -33.849 1.00 95.50 161 LEU A CA 1
ATOM 1210 C C . LEU A 1 161 ? 19.014 -1.821 -34.243 1.00 95.50 161 LEU A C 1
ATOM 1212 O O . LEU A 1 161 ? 19.331 -1.814 -35.425 1.00 95.50 161 LEU A O 1
ATOM 1216 N N . SER A 1 162 ? 19.907 -1.957 -33.261 1.00 91.56 162 SER A N 1
ATOM 1217 C CA . SER A 1 162 ? 21.352 -2.104 -33.481 1.00 91.56 162 SER A CA 1
ATOM 1218 C C . SER A 1 162 ? 21.710 -3.452 -34.127 1.00 91.56 162 SER A C 1
ATOM 1220 O O . SER A 1 162 ? 22.572 -3.518 -34.997 1.00 91.56 162 SER A O 1
ATOM 1222 N N . GLY A 1 163 ? 21.010 -4.531 -33.752 1.00 80.31 163 GLY A N 1
ATOM 1223 C CA . GLY A 1 163 ? 21.201 -5.871 -34.322 1.00 80.31 163 GLY A CA 1
ATOM 1224 C C . GLY A 1 163 ? 20.529 -6.100 -35.682 1.00 80.31 163 GLY A C 1
ATOM 1225 O O . GLY A 1 163 ? 20.909 -7.023 -36.396 1.00 80.31 163 GLY A O 1
ATOM 1226 N N . ALA A 1 164 ? 19.572 -5.256 -36.080 1.00 59.72 164 ALA A N 1
ATOM 1227 C CA . ALA A 1 164 ? 18.883 -5.341 -37.372 1.00 59.72 164 ALA A CA 1
ATOM 1228 C C . ALA A 1 164 ? 19.742 -4.894 -38.580 1.00 59.72 164 ALA A C 1
ATOM 1230 O O . ALA A 1 164 ? 19.244 -4.868 -39.702 1.00 59.72 164 ALA A O 1
ATOM 1231 N N . GLY A 1 165 ? 21.019 -4.549 -38.363 1.00 55.72 165 GLY A N 1
ATOM 1232 C CA . GLY A 1 165 ? 21.988 -4.173 -39.402 1.00 55.72 165 GLY A CA 1
ATOM 1233 C C . GLY A 1 165 ? 22.954 -5.283 -39.845 1.00 55.72 165 GLY A C 1
ATOM 1234 O O . GLY A 1 165 ? 23.907 -4.986 -40.562 1.00 55.72 165 GLY A O 1
ATOM 1235 N N . GLY A 1 166 ? 22.770 -6.537 -39.412 1.00 48.47 166 GLY A N 1
ATOM 1236 C CA . GLY A 1 166 ? 23.586 -7.666 -39.879 1.00 48.47 166 GLY A CA 1
ATOM 1237 C C . GLY A 1 166 ? 23.187 -8.095 -41.301 1.00 48.47 166 GLY A C 1
ATOM 1238 O O . GLY A 1 166 ? 22.020 -8.440 -41.489 1.00 48.47 166 GLY A O 1
ATOM 1239 N N . PRO A 1 167 ? 24.094 -8.065 -42.300 1.00 50.28 167 PRO A N 1
ATOM 1240 C CA . PRO A 1 167 ? 23.744 -8.330 -43.694 1.00 50.28 167 PRO A CA 1
ATOM 1241 C C . PRO A 1 167 ? 23.381 -9.805 -43.908 1.00 50.28 167 PRO A C 1
ATOM 1243 O O . PRO A 1 167 ? 24.115 -10.694 -43.472 1.00 50.28 167 PRO A O 1
ATOM 1246 N N . SER A 1 168 ? 22.271 -10.039 -44.612 1.00 45.28 168 SER A N 1
ATOM 1247 C CA . SER A 1 168 ? 21.982 -11.297 -45.307 1.00 45.28 168 SER A CA 1
ATOM 1248 C C . SER A 1 168 ? 22.150 -11.113 -46.806 1.00 45.28 168 SER A C 1
ATOM 1250 O O . SER A 1 168 ? 22.008 -9.961 -47.276 1.00 45.28 168 SER A O 1
#

Radius of gyration: 29.89 Å; chains: 1; bounding box: 55×76×77 Å

Secondary structure (DSSP, 8-state):
---PPP-PPPPPPPPP----------------------------HHHHHHHHHHHTS--TTT--HHHHHHHHHHHHHHHHHHHHHHHHHTTT-HHHHHHHHHHHHHHHHHHHHHHHHTGGGS-HHHHHHHHHHHHHHHHHHHHHHHHHHHHHHHHHHHHHHHHTT---

=== Feature glossary ===
A reading guide for the features in this record.

Start from the sequence.

  · This is the polypeptide sequence — one letter per residue, N-terminus first. Length ranges from a few dozen residues for small domains to over a thousand for large multi-domain proteins.

Fold it, and you get atomic coordinates and the backbone conformation that goes with them.

  · Structure coordinates are given as an mmCIF _atom_site loop: one row per atom with element, residue name, chain id, sequence number, and x/y/z position in Å. Only the four main-chain atoms per residue are included here; side chains are omitted to keep the record compact.

  · Backbone dihedral angles. Every residue except chain termini has a φ (preceding-C → N → Cα → C) and a ψ (N → Cα → C → next-N). They are reported in degrees following the IUPAC sign convention. Secondary structure is essentially a statement about which (φ, ψ) basin each residue occupies.

  · The SS8 string is DSSP's per-residue secondary-structure call. α-helix (H) means an i→i+4 H-bond ladder; β-strand (E) means the residue participates in a β-sheet; 3₁₀ (G) and π (I) are tighter and wider helices; T/S are turns/bends; '-' is loop.

  · SS3 is a coarse helix/strand/coil call (letters a/b/c) made by the P-SEA algorithm from inter-Cα distances and dihedrals. It is less detailed than DSSP but needs only Cα positions.

Summarize the fold with a handful of shape descriptors and a per-residue structural alphabet.

  · Radius of gyration (Rg) is the root-mean-square distance of Cα atoms from their centroid — a single number for overall size and compactness. A globular domain of N residues has Rg ≈ 2.2·N^0.38 Å; an extended or disordered chain has a much larger Rg. The Cα contact count is the number of residue pairs whose Cα atoms are within 8 Å and are more than four positions apart in sequence — a standard proxy for tertiary packing density. The bounding box is the smallest axis-aligned box enclosing all Cα atoms.

  · The Foldseek 3Di string encodes local tertiary geometry as a 20-letter alphabet — one character per residue — derived from the relative positions of nearby Cα atoms. Unlike the amino-acid sequence, 3Di is a direct function of the 3D structure, so two proteins with the same fold have similar 3Di strings even at low sequence identity.

  · Solvent-accessible surface area (SASA) is the area in Å² traced out by the centre of a 1.4 Å probe sphere (a water molecule) rolled over the protein's van der Waals surface (Shrake–Rupley / Lee–Richards construction). Buried residues have near-zero SASA; fully exposed residues can exceed 200 Å². The total SASA scales roughly with the number of surface residues.

Ask how reliable the model is.

  · pLDDT (predicted Local Distance Difference Test) is AlphaFold's per-residue confidence score, ranging from 0 to 100. Values above 90 indicate high confidence (typically well-packed cores); 70–90 is confident; 50–70 low confidence; below 50 usually means the region is disordered or the prediction is unreliable there. AlphaFold stores pLDDT in the mmCIF B-factor column.

  · B-factor (Debye–Waller factor) reflects atomic displacement in the crystal lattice. It is an experimental observable (units Å²), not a prediction; low values mean the atom is pinned down, high values mean it moves or is heterogeneous across the crystal.

  · Predicted Aligned Error (PAE) is an AlphaFold confidence matrix: entry (i, j) is the expected error in the position of residue j, in ångströms, when the prediction is superimposed on the true structure at residue i. Low PAE within a block of residues means that block is internally rigid and well-predicted; high PAE between two blocks means their relative placement is uncertain even if each block individually is confident.

Place it in context: what it resembles, what it is annotated as, and how it looks.

  · Nearest PDB neighbors are the top structural matches found by Foldseek when searching this structure against the entire Protein Data Bank. Each hit reports a TM-score (0 to 1; >0.5 almost always implies the same fold) and an E-value. These are *structural* homologs — they may share no detectable sequence similarity.

  · Functional annotations link the protein to curated databases. InterPro entries identify conserved domains and families by matching the sequence against member-database signatures (Pfam, PROSITE, CDD, …). Gene Ontology (GO) terms describe molecular function, biological process, and cellular component in a controlled vocabulary. CATH places the structure in a hierarchical fold classification (Class/Architecture/Topology/Homologous-superfamily). The organism is the source species.

  · Three diagnostic plots accompany the record. The Cα contact map visualizes the tertiary structure as a 2D adjacency matrix (8 Å cutoff, sequence-local contacts suppressed). The Ramachandran plot shows the distribution of backbone (φ, ψ) torsions, with points in the α and β basins reflecting secondary structure content. The PAE plot shows AlphaFold's inter-residue confidence as a color matrix.

  · Six rendered views show the 3D structure from the faces of a cube — i.e. along ±x, ±y, ±z. Rendering representation is drawn randomly per protein from cartoon (secondary-structure ribbons), sticks (backbone bonds), or molecular surface; coloring is either N→C rainbow (blue at the N-terminus through red at the C-terminus) or one color per chain.